Protein AF-A0A1G8WNJ2-F1 (afdb_monomer)

pLDDT: mean 89.33, std 11.82, range [39.16, 97.75]

Sequence (91 aa):
MSPLAEAFEVVDRHAEINHRYRKLIHDSREMLAATDVRLTQARGMGKKLMVLVRAAGPDFRERLSPEQLRLLDAGLRQADDLVYGDSTGQD

Radius of gyration: 13.08 Å; Cα contacts (8 Å, |Δi|>4): 86; chains: 1; bounding box: 41×30×33 Å

Structure (mmCIF, N/CA/C/O backbone):
data_AF-A0A1G8WNJ2-F1
#
_entry.id   AF-A0A1G8WNJ2-F1
#
loop_
_atom_site.group_PDB
_atom_site.id
_atom_site.type_symbol
_atom_site.label_atom_id
_atom_site.label_alt_id
_atom_site.label_comp_id
_atom_site.label_asym_id
_atom_site.label_entity_id
_atom_site.label_seq_id
_atom_site.pdbx_PDB_ins_code
_atom_site.Cartn_x
_atom_site.Cartn_y
_atom_site.Cartn_z
_atom_site.occupancy
_atom_site.B_iso_or_equiv
_atom_site.auth_seq_id
_atom_site.auth_comp_id
_atom_site.auth_asym_id
_atom_site.auth_atom_id
_atom_site.pdbx_PDB_model_num
ATOM 1 N N . MET A 1 1 ? -3.721 -5.801 -12.812 1.00 71.62 1 MET A N 1
ATOM 2 C CA . MET A 1 1 ? -3.091 -4.713 -12.030 1.00 71.62 1 MET A CA 1
ATOM 3 C C . MET A 1 1 ? -2.094 -5.344 -11.070 1.00 71.62 1 MET A C 1
ATOM 5 O O . MET A 1 1 ? -2.227 -6.531 -10.805 1.00 71.62 1 MET A O 1
ATOM 9 N N . SER A 1 2 ? -1.072 -4.622 -10.607 1.00 88.00 2 SER A N 1
ATOM 10 C CA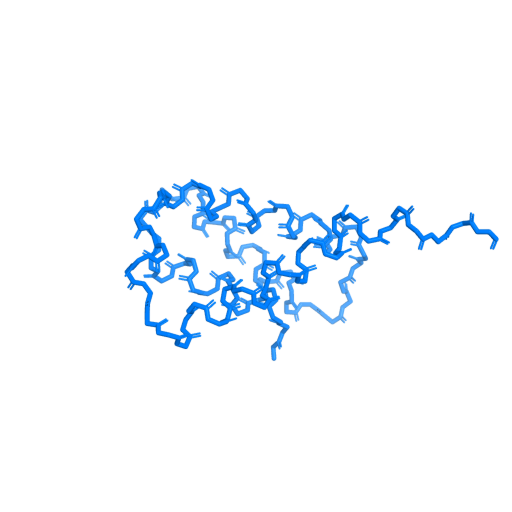 . SER A 1 2 ? -0.169 -5.163 -9.581 1.00 88.00 2 SER A CA 1
ATOM 11 C C . SER A 1 2 ? -0.834 -5.123 -8.194 1.00 88.00 2 SER A C 1
ATOM 13 O O . SER A 1 2 ? -1.616 -4.200 -7.949 1.00 88.00 2 SER A O 1
ATOM 15 N N . PRO A 1 3 ? -0.502 -6.047 -7.270 1.00 92.56 3 PRO A N 1
ATOM 16 C CA . PRO A 1 3 ? -1.014 -6.011 -5.894 1.00 92.56 3 PRO A CA 1
ATOM 17 C C . PRO A 1 3 ? -0.788 -4.662 -5.196 1.00 92.56 3 PRO A C 1
ATOM 19 O O . PRO A 1 3 ? -1.652 -4.163 -4.479 1.00 92.56 3 PRO A O 1
ATOM 22 N N . LEU A 1 4 ? 0.355 -4.020 -5.456 1.00 92.38 4 LEU A N 1
ATOM 23 C CA . LEU A 1 4 ? 0.668 -2.694 -4.933 1.00 92.38 4 LEU A CA 1
ATOM 24 C C . LEU A 1 4 ? -0.324 -1.627 -5.424 1.00 92.38 4 LEU A C 1
ATOM 26 O O . LEU A 1 4 ? -0.754 -0.790 -4.632 1.00 92.38 4 LEU A O 1
ATOM 30 N N . ALA A 1 5 ? -0.711 -1.658 -6.705 1.00 93.44 5 ALA A N 1
ATOM 31 C CA . ALA A 1 5 ? -1.679 -0.715 -7.265 1.00 93.44 5 ALA A CA 1
ATOM 32 C C . ALA A 1 5 ? -3.072 -0.897 -6.642 1.00 93.44 5 ALA A C 1
ATOM 34 O O . ALA A 1 5 ? -3.715 0.090 -6.290 1.00 93.44 5 ALA A O 1
ATOM 35 N N . GLU A 1 6 ? -3.508 -2.142 -6.448 1.00 94.12 6 GLU A N 1
ATOM 36 C CA . GLU A 1 6 ? -4.803 -2.452 -5.829 1.00 94.12 6 GLU A CA 1
ATOM 37 C C . GLU A 1 6 ? -4.852 -2.006 -4.362 1.00 94.12 6 GLU A C 1
ATOM 39 O O . GLU A 1 6 ? -5.840 -1.416 -3.923 1.00 94.12 6 GLU A O 1
ATOM 44 N N . ALA A 1 7 ? -3.760 -2.173 -3.614 1.00 95.44 7 ALA A N 1
ATOM 45 C CA . ALA A 1 7 ? -3.677 -1.677 -2.243 1.00 95.44 7 ALA A CA 1
ATOM 46 C C . ALA A 1 7 ? -3.763 -0.143 -2.157 1.00 95.44 7 ALA A C 1
ATOM 48 O O . ALA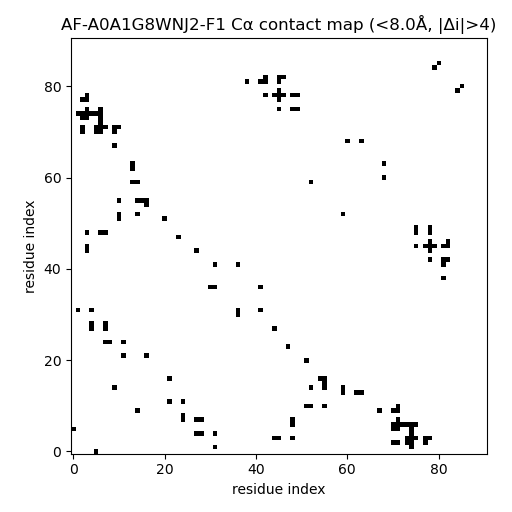 A 1 7 ? -4.422 0.381 -1.256 1.00 95.44 7 ALA A O 1
ATOM 49 N N . PHE A 1 8 ? -3.173 0.594 -3.106 1.00 95.56 8 PHE A N 1
ATOM 50 C CA . PHE A 1 8 ? -3.358 2.047 -3.188 1.00 95.56 8 PHE A CA 1
ATOM 51 C C . PHE A 1 8 ? -4.829 2.433 -3.396 1.00 95.56 8 PHE A C 1
ATOM 53 O O . PHE A 1 8 ? -5.282 3.410 -2.804 1.00 95.56 8 PHE A O 1
ATOM 60 N N . GLU A 1 9 ? -5.591 1.670 -4.182 1.00 94.25 9 GLU A N 1
ATOM 61 C CA . GLU A 1 9 ? -7.026 1.921 -4.359 1.00 94.25 9 GLU A CA 1
ATOM 62 C C . GLU A 1 9 ? -7.848 1.649 -3.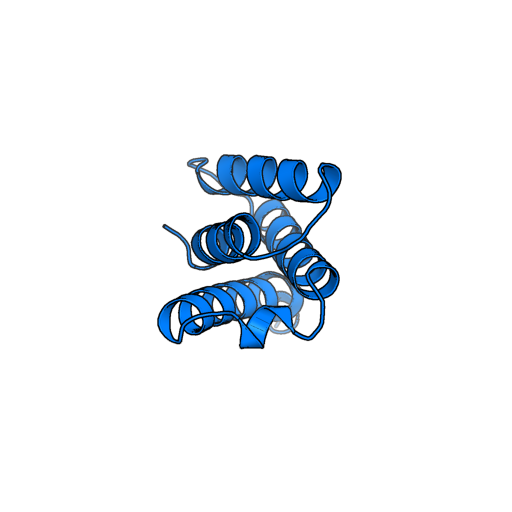101 1.00 94.25 9 GLU A C 1
ATOM 64 O O . GLU A 1 9 ? -8.808 2.375 -2.832 1.00 94.25 9 GLU A O 1
ATOM 69 N N . VAL A 1 10 ? -7.492 0.614 -2.334 1.00 95.44 10 VAL A N 1
ATOM 70 C CA . VAL A 1 10 ? -8.135 0.331 -1.043 1.00 95.44 10 VAL A CA 1
ATOM 71 C C . VAL A 1 10 ? -7.889 1.488 -0.077 1.00 95.44 10 VAL A C 1
ATOM 73 O O . VAL A 1 10 ? -8.823 1.978 0.555 1.00 95.44 10 VAL A O 1
ATOM 76 N N . VAL A 1 11 ? -6.651 1.979 0.002 1.00 93.94 11 VAL A N 1
ATOM 77 C CA . VAL A 1 11 ? -6.317 3.129 0.849 1.00 93.94 11 VAL A CA 1
ATOM 78 C C . VAL A 1 11 ? -7.054 4.390 0.393 1.00 93.94 11 VAL A C 1
ATOM 80 O O . VAL A 1 11 ? -7.651 5.059 1.227 1.00 93.94 11 VAL A O 1
ATOM 83 N N . ASP A 1 12 ? -7.075 4.706 -0.901 1.00 94.06 12 ASP A N 1
ATOM 84 C CA . ASP A 1 12 ? -7.732 5.920 -1.414 1.00 94.06 12 ASP A CA 1
ATOM 85 C C . ASP A 1 12 ? -9.228 5.970 -1.084 1.00 94.06 12 ASP A C 1
ATOM 87 O O . ASP A 1 12 ? -9.760 7.007 -0.687 1.00 94.06 12 ASP A O 1
ATOM 91 N N . ARG A 1 13 ? -9.906 4.824 -1.223 1.00 91.50 13 ARG A N 1
ATOM 92 C CA . ARG A 1 13 ? -11.354 4.720 -1.020 1.00 91.50 13 ARG A CA 1
ATOM 93 C C . ARG A 1 13 ? -11.769 4.706 0.444 1.00 91.50 13 ARG A C 1
ATOM 95 O O . ARG A 1 13 ? -12.857 5.182 0.756 1.00 91.50 13 ARG A O 1
ATOM 102 N N . HIS A 1 14 ? -10.946 4.135 1.320 1.00 90.25 14 HIS A N 1
ATOM 103 C CA . HIS A 1 14 ? -11.371 3.802 2.682 1.00 90.25 14 HIS A CA 1
ATOM 104 C C . HIS A 1 14 ? -10.611 4.556 3.774 1.00 90.25 14 HIS A C 1
ATOM 106 O O . HIS A 1 14 ? -11.080 4.607 4.910 1.00 90.25 14 HIS A O 1
ATOM 112 N N . ALA A 1 15 ? -9.450 5.140 3.470 1.00 86.62 15 ALA A N 1
ATOM 113 C CA . ALA A 1 15 ? -8.692 5.894 4.454 1.00 86.62 15 ALA A CA 1
ATOM 114 C C . ALA A 1 15 ? -9.210 7.335 4.559 1.00 86.62 15 ALA A C 1
ATOM 116 O O . ALA A 1 15 ? -9.365 8.053 3.568 1.00 86.62 15 ALA A O 1
ATOM 117 N N . GLU A 1 16 ? -9.406 7.802 5.788 1.00 85.81 16 GLU A N 1
ATOM 118 C CA . GLU A 1 16 ? -9.708 9.205 6.072 1.00 85.81 16 GLU A CA 1
ATOM 119 C C . GLU A 1 16 ? -8.407 10.010 6.118 1.00 85.81 16 GLU A C 1
ATOM 121 O O . GLU A 1 16 ? -7.859 10.319 7.173 1.00 85.81 16 GLU A O 1
ATOM 126 N N . ILE A 1 17 ? -7.870 10.309 4.936 1.00 85.38 17 ILE A N 1
ATOM 127 C CA . ILE A 1 17 ? -6.573 10.971 4.764 1.00 85.38 17 ILE A CA 1
ATOM 128 C C . ILE A 1 17 ? -6.710 12.361 4.140 1.00 85.38 17 ILE A C 1
ATOM 130 O O . ILE A 1 17 ? -7.610 12.645 3.348 1.00 85.38 17 ILE A O 1
ATOM 134 N N . ASN A 1 18 ? -5.775 13.246 4.489 1.00 86.06 18 ASN A N 1
ATOM 135 C CA . ASN A 1 18 ? -5.747 14.611 3.974 1.00 86.06 18 ASN A CA 1
ATOM 136 C C . ASN A 1 18 ? -5.405 14.676 2.469 1.00 86.06 18 ASN A C 1
ATOM 138 O O . ASN A 1 18 ? -4.908 13.725 1.858 1.00 86.06 18 ASN A O 1
ATOM 142 N N . HIS A 1 19 ? -5.624 15.852 1.875 1.00 86.44 19 HIS A N 1
ATOM 143 C CA . HIS A 1 19 ? -5.411 16.094 0.445 1.00 86.44 19 HIS A CA 1
ATOM 144 C C . HIS A 1 19 ? -3.983 15.772 -0.037 1.00 86.44 19 HIS A C 1
ATOM 146 O O . HIS A 1 19 ? -3.805 15.268 -1.146 1.00 86.44 19 HIS A O 1
ATOM 152 N N . ARG A 1 20 ? -2.960 15.997 0.802 1.00 89.25 20 ARG A N 1
ATOM 153 C CA . ARG A 1 20 ? -1.561 15.689 0.463 1.00 89.25 20 ARG A CA 1
ATOM 154 C C . ARG A 1 20 ? -1.362 14.191 0.226 1.00 89.25 20 ARG A C 1
ATOM 156 O O . ARG A 1 20 ? -0.662 13.816 -0.712 1.00 89.25 20 ARG A O 1
ATOM 163 N N . TYR A 1 21 ? -1.968 13.345 1.053 1.00 89.94 21 TYR A N 1
ATOM 164 C CA . TYR A 1 21 ? -1.869 11.896 0.895 1.00 89.94 21 TYR A CA 1
ATOM 165 C C . TYR A 1 21 ? -2.669 11.380 -0.301 1.00 89.94 21 TYR A C 1
ATOM 167 O O . TYR A 1 21 ? -2.161 10.525 -1.020 1.00 89.94 21 TYR A O 1
ATOM 175 N N . ARG A 1 22 ? -3.845 11.954 -0.590 1.00 90.75 22 ARG A N 1
ATOM 176 C CA . ARG A 1 22 ? -4.608 11.616 -1.808 1.00 90.75 22 ARG A CA 1
ATOM 177 C C . ARG A 1 22 ? -3.817 11.890 -3.085 1.00 90.75 22 ARG A C 1
ATOM 179 O O . ARG A 1 22 ? -3.753 11.034 -3.961 1.00 90.75 22 ARG A O 1
ATOM 186 N N . LYS A 1 23 ? -3.141 13.042 -3.166 1.00 91.88 23 LYS A N 1
ATOM 187 C CA . LYS A 1 23 ? -2.258 13.352 -4.302 1.00 91.88 23 LYS A CA 1
ATOM 188 C C . LYS A 1 23 ? -1.142 12.314 -4.450 1.00 91.88 23 LYS A C 1
ATOM 190 O O . LYS A 1 23 ? -0.892 11.819 -5.539 1.00 91.88 23 LYS A O 1
ATOM 195 N N . LEU A 1 24 ? -0.515 11.931 -3.339 1.00 92.06 24 LEU A N 1
ATOM 196 C CA . LEU A 1 24 ? 0.539 10.919 -3.340 1.00 92.06 24 LEU A CA 1
ATOM 197 C C . LEU A 1 24 ? 0.034 9.547 -3.822 1.00 92.06 24 LEU A C 1
ATOM 199 O O . LEU A 1 24 ? 0.781 8.848 -4.510 1.00 92.06 24 LEU A O 1
ATOM 203 N N . ILE A 1 25 ? -1.206 9.167 -3.496 1.00 92.69 25 ILE A N 1
ATOM 204 C CA . ILE A 1 25 ? -1.829 7.946 -4.022 1.00 92.69 25 ILE A CA 1
ATOM 205 C C . ILE A 1 25 ? -2.020 8.046 -5.534 1.00 92.69 25 ILE A C 1
ATOM 207 O O . ILE A 1 25 ? -1.599 7.140 -6.251 1.00 92.69 25 ILE A O 1
ATOM 211 N N . HIS A 1 26 ? -2.594 9.151 -6.012 1.00 92.69 26 HIS A N 1
ATOM 212 C CA . HIS A 1 26 ? -2.796 9.393 -7.439 1.00 92.69 26 HIS A CA 1
ATOM 213 C C . HIS A 1 26 ? -1.481 9.281 -8.224 1.00 92.69 26 HIS A C 1
ATOM 215 O O . HIS A 1 26 ? -1.365 8.430 -9.104 1.00 92.69 26 HIS A O 1
ATOM 221 N N . ASP A 1 27 ? -0.456 10.035 -7.816 1.00 92.56 27 ASP A N 1
ATOM 222 C CA . ASP A 1 27 ? 0.862 10.038 -8.462 1.00 92.56 27 ASP A CA 1
ATOM 223 C C . ASP A 1 27 ? 1.497 8.631 -8.480 1.00 92.56 27 ASP A C 1
ATOM 225 O O . ASP A 1 27 ? 2.200 8.252 -9.418 1.00 92.56 27 ASP A O 1
ATOM 229 N N . SER A 1 28 ? 1.267 7.832 -7.431 1.00 92.06 28 SER A N 1
ATOM 230 C CA . SER A 1 28 ? 1.803 6.465 -7.340 1.00 92.06 28 SER A CA 1
ATOM 231 C C . SER A 1 28 ? 1.054 5.492 -8.254 1.00 92.06 28 SER A C 1
ATOM 233 O O . SER A 1 28 ? 1.677 4.614 -8.846 1.00 92.06 28 SER A O 1
ATOM 235 N N . ARG A 1 29 ? -0.264 5.656 -8.418 1.00 91.50 29 ARG A N 1
ATOM 236 C CA . ARG A 1 29 ? -1.071 4.845 -9.343 1.00 91.50 29 ARG A CA 1
ATOM 237 C C . ARG A 1 29 ? -0.727 5.141 -10.799 1.00 91.50 29 ARG A C 1
ATOM 239 O O . ARG A 1 29 ? -0.558 4.200 -11.567 1.00 91.50 29 ARG A O 1
ATOM 246 N N . GLU A 1 30 ? -0.556 6.412 -11.161 1.00 91.12 30 GLU A N 1
ATOM 247 C CA . GLU A 1 30 ? -0.107 6.794 -12.507 1.00 91.12 30 GLU A CA 1
ATOM 248 C C . GLU A 1 30 ? 1.271 6.210 -12.825 1.00 91.12 30 GLU A C 1
ATOM 250 O O . GLU A 1 30 ? 1.483 5.653 -13.900 1.00 91.12 30 GLU A O 1
ATOM 255 N N . MET A 1 31 ? 2.195 6.257 -11.862 1.00 90.69 31 MET A N 1
ATOM 256 C CA . MET A 1 31 ? 3.521 5.668 -12.029 1.00 90.69 31 MET A CA 1
ATOM 257 C C . MET A 1 31 ? 3.470 4.142 -12.176 1.00 90.69 31 MET A C 1
ATOM 259 O O . MET A 1 31 ? 4.204 3.603 -12.993 1.00 90.69 31 MET A O 1
ATOM 263 N N . LEU A 1 32 ? 2.603 3.440 -11.436 1.00 88.19 32 LEU A N 1
ATOM 264 C CA . LEU A 1 32 ? 2.421 1.985 -11.572 1.00 88.19 32 LEU A CA 1
ATOM 265 C C . LEU A 1 32 ? 1.748 1.565 -12.880 1.00 88.19 32 LEU A C 1
ATOM 267 O O . LEU A 1 32 ? 1.897 0.415 -13.287 1.00 88.19 32 LEU A O 1
ATOM 271 N N . ALA A 1 33 ? 1.001 2.467 -13.515 1.00 87.88 33 ALA A N 1
ATOM 272 C CA . ALA A 1 33 ? 0.391 2.233 -14.818 1.00 87.88 33 ALA A CA 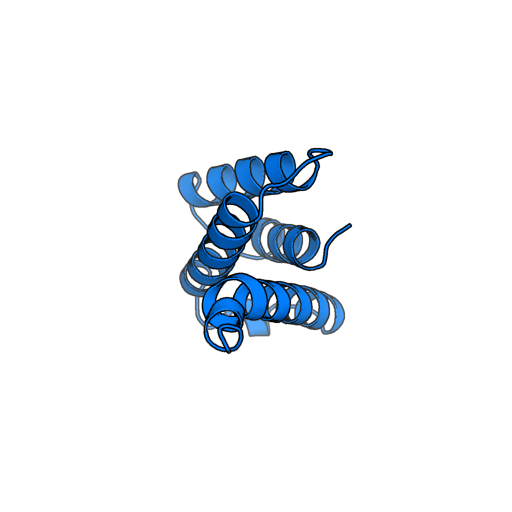1
ATOM 273 C C . ALA A 1 33 ? 1.377 2.431 -15.985 1.00 87.88 33 ALA A C 1
ATOM 275 O O . ALA A 1 33 ? 1.055 2.071 -17.117 1.00 87.88 33 ALA A O 1
ATOM 276 N N . ALA A 1 34 ? 2.563 2.994 -15.732 1.00 87.44 34 ALA A N 1
ATOM 277 C CA . ALA A 1 34 ? 3.591 3.161 -16.750 1.00 87.44 34 ALA A CA 1
ATOM 278 C C . ALA A 1 34 ? 4.179 1.807 -17.186 1.00 87.44 34 ALA A C 1
ATOM 280 O O . ALA A 1 34 ? 4.365 0.905 -16.371 1.00 87.44 34 ALA A O 1
ATOM 281 N N . THR A 1 35 ? 4.520 1.689 -18.472 1.00 77.56 35 THR A N 1
ATOM 282 C CA .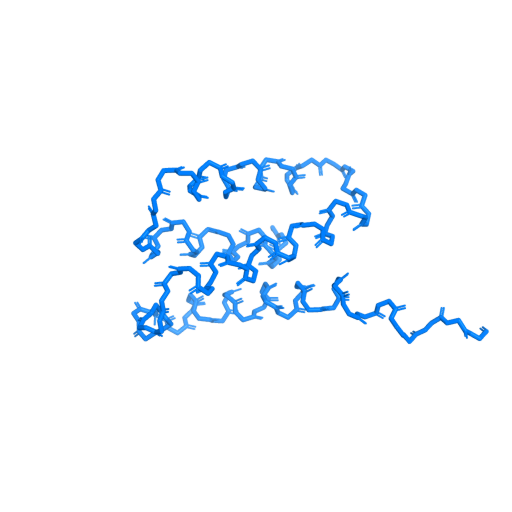 THR A 1 35 ? 5.043 0.453 -19.082 1.00 77.56 35 THR A CA 1
ATOM 283 C C . THR A 1 35 ? 6.356 -0.022 -18.452 1.00 77.56 35 THR A C 1
ATOM 285 O O . THR A 1 35 ? 6.563 -1.223 -18.316 1.00 77.56 35 THR A O 1
ATOM 288 N N . ASP A 1 36 ? 7.211 0.910 -18.019 1.00 84.50 36 ASP A N 1
ATOM 289 C CA . ASP A 1 36 ? 8.529 0.620 -17.450 1.00 84.50 36 ASP A CA 1
ATOM 290 C C . ASP A 1 36 ? 8.698 1.285 -16.081 1.00 84.50 36 ASP A C 1
ATOM 292 O O . ASP A 1 36 ? 9.150 2.428 -15.954 1.00 84.50 36 ASP A O 1
ATOM 296 N N . VAL A 1 37 ? 8.352 0.549 -15.027 1.00 86.50 37 VAL A N 1
ATOM 297 C CA . VAL A 1 37 ? 8.599 0.968 -13.645 1.00 86.50 37 VAL A CA 1
ATOM 298 C C . VAL A 1 37 ? 9.965 0.457 -13.203 1.00 86.50 37 VAL A C 1
ATOM 300 O O . VAL A 1 37 ? 10.174 -0.746 -13.051 1.00 86.50 37 VAL A O 1
ATOM 303 N N . ARG A 1 38 ? 10.909 1.367 -12.933 1.00 91.12 38 ARG A N 1
ATOM 304 C CA . ARG A 1 38 ? 12.222 0.985 -12.389 1.00 91.12 38 ARG A CA 1
ATOM 305 C C . ARG A 1 38 ? 12.078 0.439 -10.967 1.00 91.12 38 ARG A C 1
ATOM 307 O O . ARG A 1 38 ? 11.283 0.958 -10.182 1.00 91.12 38 ARG A O 1
ATOM 314 N N . LEU A 1 39 ? 12.936 -0.506 -10.573 1.00 88.81 39 LEU A N 1
ATOM 315 C CA . LEU A 1 39 ? 12.931 -1.090 -9.222 1.00 88.81 39 LEU A CA 1
ATOM 316 C C . LEU A 1 39 ? 12.995 -0.027 -8.108 1.00 88.81 39 LEU A C 1
ATOM 318 O O . LEU A 1 39 ? 12.237 -0.088 -7.144 1.00 88.81 39 LEU A O 1
ATOM 322 N N . THR A 1 40 ? 13.828 1.009 -8.257 1.00 91.19 40 THR A N 1
ATOM 323 C CA . THR A 1 40 ? 13.913 2.113 -7.281 1.00 91.19 40 THR A CA 1
ATOM 324 C C . THR A 1 40 ? 12.593 2.877 -7.138 1.00 91.19 40 THR A C 1
ATOM 326 O O . THR A 1 40 ? 12.231 3.283 -6.032 1.00 91.19 40 THR A O 1
ATOM 329 N N . GLN A 1 41 ? 11.850 3.057 -8.235 1.00 92.31 41 GLN A N 1
ATOM 330 C CA . GLN A 1 41 ? 10.527 3.686 -8.213 1.00 92.31 41 GLN A CA 1
ATOM 331 C C . GLN A 1 41 ? 9.514 2.767 -7.528 1.00 92.31 41 GLN A C 1
ATOM 333 O O . GLN A 1 41 ? 8.805 3.220 -6.630 1.00 92.31 41 GLN A O 1
ATOM 338 N N . ALA A 1 42 ? 9.506 1.475 -7.874 1.00 91.88 42 ALA A N 1
ATOM 339 C CA . ALA A 1 42 ? 8.670 0.464 -7.226 1.00 91.88 42 ALA A CA 1
ATOM 340 C C . ALA A 1 42 ? 8.899 0.422 -5.707 1.00 91.88 42 ALA A C 1
ATOM 342 O O . ALA A 1 42 ? 7.948 0.505 -4.931 1.00 91.88 42 ALA A O 1
ATOM 343 N N . ARG A 1 43 ? 10.162 0.431 -5.268 1.00 94.25 43 ARG A N 1
ATOM 344 C CA . ARG A 1 43 ? 10.543 0.510 -3.851 1.00 94.25 43 ARG A CA 1
ATOM 345 C C . ARG A 1 43 ? 10.065 1.800 -3.187 1.00 94.25 43 ARG A C 1
ATOM 347 O O . ARG A 1 43 ? 9.570 1.774 -2.061 1.00 94.25 43 ARG A O 1
ATOM 354 N N . GLY A 1 44 ? 10.179 2.933 -3.881 1.00 95.19 44 GLY A N 1
ATOM 355 C CA . GLY A 1 44 ? 9.622 4.206 -3.422 1.00 95.19 44 GLY A CA 1
ATOM 356 C C . GLY A 1 44 ? 8.107 4.141 -3.209 1.00 95.19 44 GLY A C 1
ATOM 357 O O . GLY A 1 44 ? 7.603 4.678 -2.224 1.00 95.19 44 GLY A O 1
ATOM 358 N N . MET A 1 45 ? 7.386 3.446 -4.089 1.00 95.19 45 MET A N 1
ATOM 359 C CA . MET A 1 45 ? 5.939 3.241 -3.980 1.00 95.19 45 MET A CA 1
ATOM 360 C C . MET A 1 45 ? 5.570 2.267 -2.858 1.00 95.19 45 MET A C 1
ATOM 362 O O . MET A 1 45 ? 4.641 2.554 -2.108 1.00 95.19 45 MET A O 1
ATOM 366 N N . GLY A 1 46 ? 6.349 1.202 -2.651 1.00 95.88 46 GLY A N 1
ATOM 367 C CA . GLY A 1 46 ? 6.202 0.318 -1.492 1.00 95.88 46 GLY A CA 1
ATOM 368 C C . GLY A 1 46 ? 6.271 1.091 -0.170 1.00 95.88 46 GLY A C 1
ATOM 369 O O . GLY A 1 46 ? 5.338 1.048 0.630 1.00 95.88 46 GLY A O 1
ATOM 370 N N . LYS A 1 47 ? 7.308 1.921 0.015 1.00 96.25 47 LYS A N 1
ATOM 371 C CA . LYS A 1 47 ? 7.437 2.783 1.210 1.00 96.25 47 LYS A CA 1
ATOM 372 C C . LYS A 1 47 ? 6.249 3.729 1.382 1.00 96.25 47 LYS A C 1
ATOM 374 O O . LY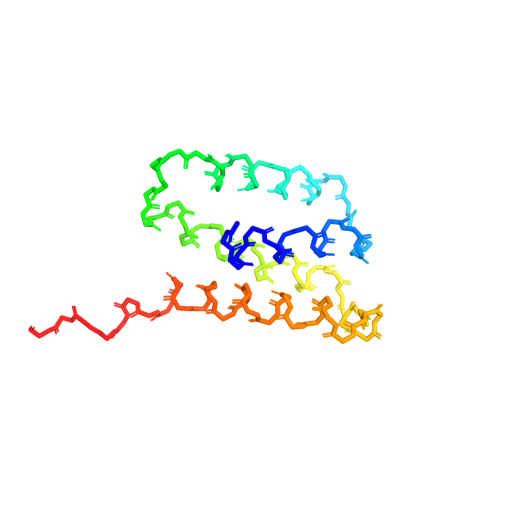S A 1 47 ? 5.765 3.920 2.497 1.00 96.25 47 LYS A O 1
ATOM 379 N N . LYS A 1 48 ? 5.782 4.336 0.286 1.00 96.50 48 LYS A N 1
ATOM 380 C CA . LYS A 1 48 ? 4.617 5.230 0.296 1.00 96.50 48 LYS A CA 1
ATOM 381 C C . LYS A 1 48 ? 3.359 4.505 0.774 1.00 96.50 48 LYS A C 1
ATOM 383 O O . LYS A 1 48 ? 2.669 5.052 1.629 1.00 96.50 48 LYS A O 1
ATOM 388 N N . LEU A 1 49 ? 3.093 3.289 0.289 1.00 97.00 49 LEU A N 1
ATOM 389 C CA . LEU A 1 49 ? 1.951 2.489 0.740 1.00 97.00 49 LEU A CA 1
ATOM 390 C C . LEU A 1 49 ? 2.003 2.254 2.257 1.00 97.00 49 LEU A C 1
ATOM 392 O O . LEU A 1 49 ? 1.028 2.531 2.951 1.00 97.00 49 LEU A O 1
ATOM 396 N N . MET A 1 50 ? 3.155 1.832 2.786 1.00 95.38 50 MET A N 1
ATOM 397 C CA . MET A 1 50 ? 3.329 1.590 4.226 1.00 95.38 50 MET A CA 1
ATOM 398 C C . MET A 1 50 ? 3.056 2.850 5.067 1.00 95.38 50 MET A C 1
ATOM 400 O O . MET A 1 50 ? 2.385 2.786 6.099 1.00 95.38 50 MET A O 1
ATOM 404 N N . VAL A 1 51 ? 3.539 4.015 4.615 1.00 94.88 51 VAL A N 1
ATOM 405 C CA . VAL A 1 51 ? 3.288 5.306 5.280 1.00 94.88 51 VAL A CA 1
ATOM 406 C C . VAL A 1 51 ? 1.805 5.659 5.265 1.00 94.88 51 VAL A C 1
ATOM 408 O O . VAL A 1 51 ? 1.282 6.106 6.282 1.00 94.88 51 VAL A O 1
ATOM 411 N N . LEU A 1 52 ? 1.122 5.458 4.139 1.00 95.00 52 LEU A N 1
ATOM 412 C CA . LEU A 1 52 ? -0.298 5.773 4.024 1.00 95.00 52 LEU A CA 1
ATOM 413 C C . LEU A 1 52 ? -1.163 4.882 4.911 1.00 95.00 52 LEU A C 1
ATOM 415 O O . LEU A 1 52 ? -2.053 5.395 5.577 1.00 95.00 52 LEU A O 1
ATOM 419 N N . VAL A 1 53 ? -0.881 3.578 4.967 1.00 94.88 53 VAL A N 1
ATOM 420 C CA . VAL A 1 53 ? -1.600 2.652 5.856 1.00 94.88 53 VAL A CA 1
ATOM 421 C C . VAL A 1 53 ? -1.415 3.061 7.313 1.00 94.88 53 VAL A C 1
ATOM 423 O O . VAL A 1 53 ? -2.380 3.092 8.070 1.00 94.88 53 VAL A O 1
ATOM 426 N N . ARG A 1 54 ? -0.202 3.470 7.703 1.00 92.44 54 ARG A N 1
ATOM 4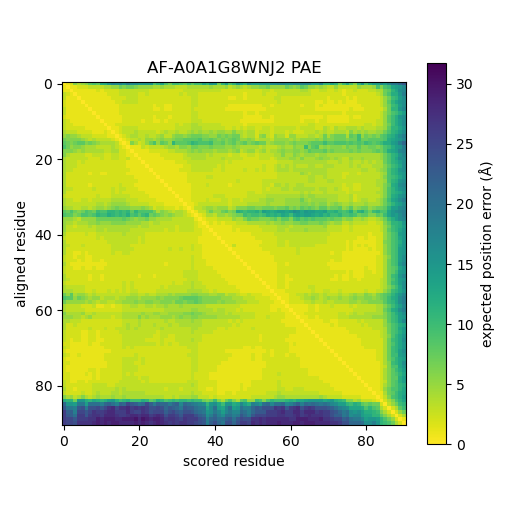27 C CA . ARG A 1 54 ? 0.046 4.018 9.042 1.00 92.44 54 ARG A CA 1
ATOM 428 C C . ARG A 1 54 ? -0.707 5.331 9.282 1.00 92.44 54 ARG A C 1
ATOM 430 O O . ARG A 1 54 ? -1.207 5.550 10.380 1.00 92.44 54 ARG A O 1
ATOM 437 N N . ALA A 1 55 ? -0.776 6.204 8.280 1.00 92.25 55 ALA A N 1
ATOM 438 C CA . ALA A 1 55 ? -1.487 7.478 8.365 1.00 92.25 55 ALA A CA 1
ATOM 439 C C . ALA A 1 55 ? -3.016 7.317 8.387 1.00 92.25 55 ALA A C 1
ATOM 441 O O . ALA A 1 55 ? -3.697 8.191 8.914 1.00 92.25 55 ALA A O 1
ATOM 442 N N . ALA A 1 56 ? -3.545 6.217 7.845 1.00 91.38 56 ALA A N 1
ATOM 443 C CA . ALA A 1 56 ? -4.969 5.892 7.854 1.00 91.38 56 ALA A CA 1
ATOM 444 C C . ALA A 1 56 ? -5.506 5.538 9.255 1.00 91.38 56 ALA A C 1
ATOM 446 O O . ALA A 1 56 ? -6.720 5.539 9.457 1.00 91.38 56 ALA A O 1
ATOM 447 N N . GLY A 1 57 ? -4.614 5.275 10.216 1.00 90.12 57 GLY A N 1
ATOM 448 C CA . GLY A 1 57 ? -4.954 4.992 11.609 1.00 90.12 57 GLY A CA 1
ATOM 449 C C . GLY A 1 57 ? -5.175 3.503 11.911 1.00 90.12 57 GLY A C 1
ATOM 450 O O . GLY A 1 57 ? -5.275 2.686 10.994 1.00 90.12 57 GLY A O 1
ATOM 451 N N . PRO A 1 58 ? -5.224 3.130 13.203 1.00 85.50 58 PRO A N 1
ATOM 452 C CA . PRO A 1 58 ? -5.331 1.735 13.639 1.00 85.50 58 PRO A CA 1
ATOM 453 C C . PRO A 1 58 ? -6.661 1.081 13.233 1.00 85.50 58 PRO A C 1
ATOM 455 O O . PRO A 1 58 ? -6.657 -0.058 12.770 1.00 85.50 58 PRO A O 1
ATOM 458 N N . ASP A 1 59 ? -7.768 1.824 13.283 1.00 89.38 59 ASP A N 1
ATOM 459 C CA . ASP A 1 59 ? -9.113 1.323 12.954 1.00 89.38 59 ASP A CA 1
ATOM 460 C C . ASP A 1 59 ? -9.339 1.184 11.437 1.00 89.38 59 ASP A C 1
ATOM 462 O O . ASP A 1 59 ? -10.383 0.725 10.974 1.00 89.38 59 ASP A O 1
ATOM 466 N N . PHE A 1 60 ? -8.377 1.604 10.605 1.00 93.44 60 PHE A N 1
ATOM 467 C CA . PHE A 1 60 ? -8.500 1.529 9.149 1.00 93.44 60 PHE A CA 1
ATOM 468 C C . PHE A 1 60 ? -8.763 0.102 8.670 1.00 93.44 60 PHE A C 1
ATOM 470 O O . PHE A 1 60 ? -9.686 -0.119 7.891 1.00 93.44 60 PHE A O 1
ATOM 477 N N . ARG A 1 61 ? -7.982 -0.866 9.163 1.00 93.44 61 ARG A N 1
ATOM 478 C CA . ARG A 1 61 ? -8.080 -2.270 8.734 1.00 93.44 61 ARG A CA 1
ATOM 479 C C . ARG A 1 61 ? -9.387 -2.920 9.178 1.00 93.44 61 ARG A C 1
ATOM 481 O O . ARG A 1 61 ? -9.907 -3.763 8.458 1.00 93.44 61 ARG A O 1
ATOM 488 N N . GLU A 1 62 ? -9.929 -2.507 10.319 1.00 92.31 62 GLU A N 1
ATOM 489 C CA . GLU A 1 62 ? -11.175 -3.045 10.881 1.00 92.31 62 GLU A CA 1
ATOM 490 C C . GLU A 1 62 ? -12.409 -2.653 10.061 1.00 92.31 62 GLU A C 1
ATOM 492 O O . GLU A 1 62 ? -13.419 -3.352 10.067 1.00 92.31 62 GLU A O 1
ATOM 497 N N . ARG A 1 63 ? -12.317 -1.550 9.311 1.00 92.00 63 ARG A N 1
ATOM 498 C CA . ARG A 1 63 ? -13.387 -1.056 8.435 1.00 92.00 63 ARG A CA 1
ATOM 499 C C . ARG A 1 63 ? -13.377 -1.686 7.043 1.00 92.00 63 ARG A C 1
ATOM 501 O O . ARG A 1 63 ? -14.270 -1.403 6.245 1.00 92.00 63 ARG A O 1
ATOM 508 N N . LEU A 1 64 ? -12.372 -2.503 6.728 1.00 94.81 64 LEU A N 1
ATOM 509 C CA . LEU A 1 64 ? -12.259 -3.160 5.432 1.00 94.81 64 LEU A CA 1
ATOM 510 C C . LEU A 1 64 ? -13.071 -4.452 5.409 1.00 94.81 64 LEU A C 1
ATOM 512 O O . LEU A 1 64 ? -13.039 -5.261 6.334 1.00 94.81 64 LEU A O 1
ATOM 516 N N . SER A 1 65 ? -13.755 -4.683 4.294 1.00 96.25 65 SER A N 1
ATOM 517 C CA . SER A 1 65 ? -14.297 -6.005 3.989 1.00 96.25 65 SER A CA 1
ATOM 518 C C . SER A 1 65 ? -13.168 -7.042 3.851 1.00 96.25 65 SER A C 1
ATOM 520 O O . SER A 1 65 ? -12.027 -6.678 3.545 1.00 96.25 65 SER A O 1
ATOM 522 N N . PRO A 1 66 ? -13.467 -8.348 3.991 1.00 96.94 66 PRO A N 1
ATOM 523 C CA . PRO A 1 66 ? -12.458 -9.401 3.867 1.00 96.94 66 PRO A CA 1
ATOM 524 C C . PRO A 1 66 ? -11.678 -9.357 2.548 1.00 96.94 66 PRO A C 1
ATOM 526 O O . PRO A 1 66 ? -10.487 -9.654 2.525 1.00 96.94 66 PRO A O 1
ATOM 529 N N . GLU A 1 67 ? -12.332 -8.963 1.456 1.00 96.12 67 GLU A N 1
ATOM 530 C CA . GLU A 1 67 ? -11.682 -8.848 0.152 1.00 96.12 67 GLU A CA 1
ATOM 531 C C . GLU A 1 67 ? -10.721 -7.656 0.090 1.00 96.12 67 GLU A C 1
ATOM 533 O O . GLU A 1 67 ? -9.570 -7.801 -0.308 1.00 96.12 67 GLU A O 1
ATOM 538 N N . GLN A 1 68 ? -11.146 -6.486 0.569 1.00 96.69 68 GLN A N 1
ATOM 539 C CA . GLN A 1 68 ? -10.284 -5.300 0.636 1.00 96.69 68 GLN A CA 1
ATOM 540 C C . GLN A 1 68 ? -9.072 -5.528 1.541 1.00 96.69 68 GLN A C 1
ATOM 542 O O . GLN A 1 68 ? -7.980 -5.053 1.235 1.00 96.69 68 GLN A O 1
ATOM 547 N N . LEU A 1 69 ? -9.251 -6.277 2.632 1.00 96.88 69 LEU A N 1
ATOM 548 C CA . LEU A 1 69 ? -8.160 -6.654 3.520 1.00 96.88 69 LEU A CA 1
ATOM 549 C C . LEU A 1 69 ? -7.135 -7.544 2.807 1.00 96.88 69 LEU A C 1
ATOM 551 O O . LEU A 1 69 ? -5.940 -7.285 2.906 1.00 96.88 69 LEU A O 1
ATOM 555 N N . ARG A 1 70 ? -7.587 -8.535 2.026 1.00 97.31 70 ARG A N 1
ATOM 556 C CA . ARG A 1 70 ? -6.694 -9.386 1.220 1.00 97.31 70 ARG A CA 1
ATOM 557 C C . ARG A 1 70 ? -5.909 -8.588 0.186 1.00 97.31 70 ARG A C 1
ATOM 559 O O . ARG A 1 70 ? -4.708 -8.804 0.053 1.00 97.31 70 ARG A O 1
ATOM 566 N N . LEU A 1 71 ? -6.564 -7.664 -0.519 1.00 97.19 71 LEU A N 1
ATOM 567 C CA . LEU A 1 71 ? -5.906 -6.789 -1.495 1.00 97.19 71 LEU A CA 1
ATOM 568 C C . LEU A 1 71 ? -4.856 -5.896 -0.824 1.00 97.19 71 LEU A C 1
ATOM 570 O O . LEU A 1 71 ? -3.728 -5.780 -1.306 1.00 97.19 71 LEU A O 1
ATOM 574 N N . LEU A 1 72 ? -5.204 -5.312 0.327 1.00 97.19 72 LEU A N 1
ATOM 575 C CA . LEU A 1 72 ? -4.277 -4.518 1.124 1.00 97.19 72 LEU A CA 1
ATOM 576 C C . LEU A 1 72 ? -3.068 -5.348 1.574 1.00 97.19 72 LEU A C 1
ATOM 578 O O . LEU A 1 72 ? -1.935 -4.890 1.446 1.00 97.19 72 LEU A O 1
ATOM 582 N N . ASP A 1 73 ? -3.295 -6.562 2.071 1.00 97.75 73 ASP A N 1
ATOM 583 C CA . ASP A 1 73 ? -2.237 -7.449 2.555 1.00 97.75 73 ASP A CA 1
ATOM 584 C C . ASP A 1 73 ? -1.321 -7.935 1.431 1.00 97.75 73 ASP A C 1
ATOM 586 O O . ASP A 1 73 ? -0.103 -7.966 1.605 1.00 97.75 73 ASP A O 1
ATOM 590 N N . ALA A 1 74 ? -1.871 -8.241 0.255 1.00 97.50 74 ALA A N 1
ATOM 591 C CA . ALA A 1 74 ? -1.082 -8.595 -0.919 1.00 97.50 74 ALA A CA 1
ATOM 592 C C . ALA A 1 74 ? -0.176 -7.434 -1.366 1.00 97.50 74 ALA A C 1
ATOM 594 O O . ALA A 1 74 ? 1.010 -7.639 -1.633 1.00 97.50 74 ALA A O 1
ATOM 595 N N . GLY A 1 75 ? -0.701 -6.204 -1.398 1.00 96.94 75 GLY A N 1
ATOM 596 C CA . GLY A 1 75 ? 0.097 -5.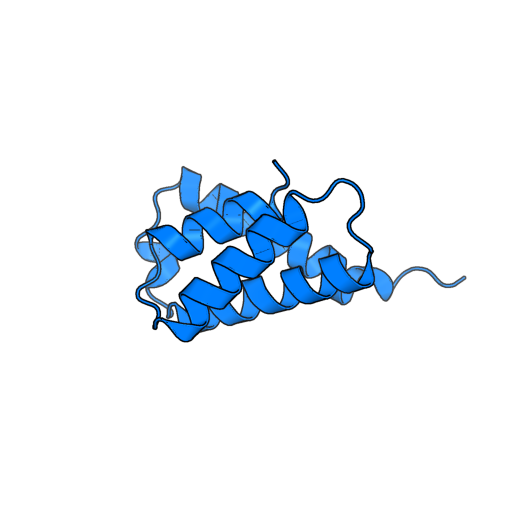024 -1.731 1.00 96.94 75 GLY A CA 1
ATOM 597 C C . GLY A 1 75 ? 1.123 -4.658 -0.658 1.00 96.94 75 GLY A C 1
ATOM 598 O O . GLY A 1 75 ? 2.235 -4.263 -1.002 1.00 96.94 75 GLY A O 1
ATOM 599 N N . LEU A 1 76 ? 0.801 -4.832 0.629 1.00 97.44 76 LEU A N 1
ATOM 600 C CA . LEU A 1 76 ? 1.754 -4.640 1.728 1.00 97.44 76 LEU A CA 1
ATOM 601 C C . LEU A 1 76 ? 2.877 -5.675 1.695 1.00 97.44 76 LEU A C 1
ATOM 603 O O . LEU A 1 76 ? 4.028 -5.308 1.901 1.00 97.44 76 LEU A O 1
ATOM 607 N N . ARG A 1 77 ? 2.571 -6.934 1.375 1.00 97.38 77 ARG A N 1
ATOM 608 C CA . ARG A 1 77 ? 3.589 -7.969 1.177 1.00 97.38 77 ARG A CA 1
ATOM 609 C C . ARG A 1 77 ? 4.507 -7.631 0.007 1.00 97.38 77 ARG A C 1
ATOM 611 O O . ARG A 1 77 ? 5.718 -7.650 0.167 1.00 97.38 77 ARG A O 1
ATOM 618 N N . GLN A 1 78 ? 3.944 -7.235 -1.135 1.00 95.75 78 GLN A N 1
ATOM 619 C CA . GLN A 1 78 ? 4.751 -6.784 -2.269 1.00 95.75 78 GLN A CA 1
ATOM 620 C C . GLN A 1 78 ? 5.607 -5.557 -1.906 1.00 95.75 78 GLN A C 1
ATOM 622 O O . GLN A 1 78 ? 6.753 -5.452 -2.337 1.00 95.75 78 GLN A O 1
ATOM 627 N N . ALA A 1 79 ? 5.067 -4.614 -1.128 1.00 96.19 79 ALA A N 1
ATOM 628 C CA . ALA A 1 79 ? 5.822 -3.467 -0.637 1.00 96.19 79 ALA A CA 1
ATOM 629 C C . ALA A 1 79 ? 6.986 -3.895 0.266 1.00 96.19 79 ALA A C 1
ATOM 631 O O . ALA A 1 79 ? 8.078 -3.350 0.122 1.00 96.19 79 ALA A O 1
ATOM 632 N N . ASP A 1 80 ? 6.765 -4.862 1.154 1.00 96.44 80 ASP A N 1
ATOM 633 C CA . ASP A 1 80 ? 7.785 -5.416 2.041 1.00 96.44 80 ASP A CA 1
ATOM 634 C C . ASP A 1 80 ? 8.915 -6.077 1.240 1.00 96.44 80 ASP A C 1
ATOM 636 O O . ASP A 1 80 ? 10.074 -5.682 1.376 1.00 96.44 80 ASP A O 1
ATOM 640 N N . ASP A 1 81 ? 8.569 -6.948 0.288 1.00 94.56 81 ASP A N 1
ATOM 641 C CA . ASP A 1 81 ? 9.524 -7.604 -0.613 1.00 94.56 81 ASP A CA 1
ATOM 642 C C . ASP A 1 81 ? 10.360 -6.572 -1.397 1.00 94.56 81 ASP A C 1
ATOM 644 O O . ASP A 1 81 ? 11.582 -6.674 -1.484 1.00 94.56 81 ASP A O 1
ATOM 648 N N . LEU A 1 82 ? 9.732 -5.513 -1.920 1.00 93.31 82 LEU A N 1
ATOM 649 C CA . LEU A 1 82 ? 10.429 -4.439 -2.642 1.00 93.31 82 LEU A CA 1
ATOM 650 C C . LEU A 1 82 ? 11.346 -3.600 -1.741 1.00 93.31 82 LEU A C 1
ATOM 652 O O . LEU A 1 82 ? 12.332 -3.026 -2.213 1.00 93.31 82 LEU A O 1
ATOM 656 N N . VAL A 1 83 ? 10.991 -3.432 -0.466 1.00 94.00 83 VAL A N 1
ATOM 657 C CA . VAL A 1 83 ? 11.713 -2.555 0.463 1.00 94.00 83 VAL A CA 1
ATOM 658 C C . VAL A 1 83 ? 12.831 -3.288 1.191 1.00 94.00 83 VAL A C 1
ATOM 660 O O . VAL A 1 83 ? 13.873 -2.662 1.419 1.00 94.00 83 VAL A O 1
ATOM 663 N N . TYR A 1 84 ? 12.641 -4.564 1.512 1.00 90.38 84 TYR A N 1
ATOM 664 C CA . TYR A 1 84 ? 13.523 -5.351 2.373 1.00 90.38 84 TYR A CA 1
ATOM 665 C C . TYR A 1 84 ? 14.060 -6.628 1.712 1.00 90.38 84 TYR A C 1
ATOM 667 O O . TYR A 1 84 ? 15.101 -7.121 2.139 1.00 90.38 84 TYR A O 1
ATOM 675 N N . GLY A 1 85 ? 13.433 -7.130 0.644 1.00 79.38 85 GLY A N 1
ATOM 676 C CA . GLY A 1 85 ? 13.855 -8.354 -0.054 1.00 79.38 85 GLY A CA 1
ATOM 677 C C . GLY A 1 85 ? 15.213 -8.263 -0.764 1.00 79.38 85 GLY A C 1
ATOM 678 O O . GLY A 1 85 ? 15.806 -9.285 -1.085 1.00 79.38 85 GLY A O 1
ATOM 679 N N . ASP A 1 86 ? 15.758 -7.056 -0.939 1.00 60.56 86 ASP A 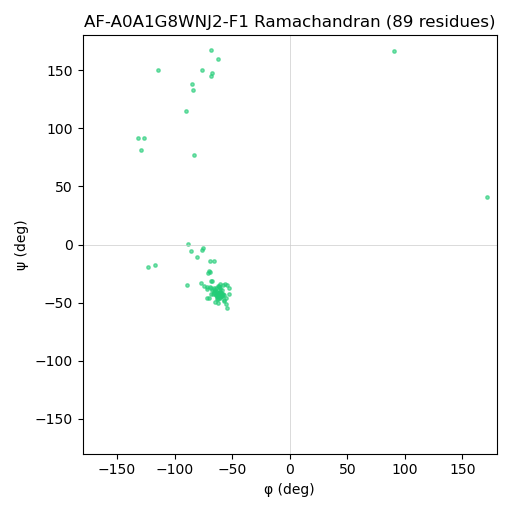N 1
ATOM 680 C CA . ASP A 1 86 ? 17.098 -6.805 -1.505 1.00 60.56 86 ASP A CA 1
ATOM 681 C C . ASP A 1 86 ? 18.250 -7.118 -0.517 1.00 60.56 86 ASP A C 1
ATOM 683 O O . ASP A 1 86 ? 19.421 -6.964 -0.855 1.00 60.56 86 ASP A O 1
ATOM 687 N N . SER A 1 87 ? 17.951 -7.514 0.730 1.00 52.41 87 SER A N 1
ATOM 688 C CA . SER A 1 87 ? 18.965 -7.855 1.746 1.00 52.41 87 SER A CA 1
ATOM 689 C C . SER A 1 87 ? 19.414 -9.324 1.735 1.00 52.41 87 SER A C 1
ATOM 691 O O . SER A 1 87 ? 20.283 -9.693 2.519 1.00 52.41 87 SER A O 1
ATOM 693 N N . THR A 1 88 ? 18.876 -10.154 0.840 1.00 52.59 88 THR A N 1
ATOM 694 C CA . THR A 1 88 ? 19.282 -11.557 0.650 1.00 52.59 88 THR A CA 1
ATOM 695 C C . THR A 1 88 ? 19.553 -11.816 -0.831 1.00 52.59 88 THR A C 1
ATOM 697 O O . THR A 1 88 ? 18.680 -12.295 -1.549 1.00 52.59 88 THR A O 1
ATOM 700 N N . GLY A 1 89 ? 20.740 -11.446 -1.313 1.00 48.09 89 GLY A N 1
ATOM 701 C CA . GLY A 1 89 ? 21.092 -11.628 -2.725 1.00 48.09 89 GLY A CA 1
ATOM 702 C C . GLY A 1 89 ? 22.398 -10.967 -3.164 1.00 48.09 89 GLY A C 1
ATOM 703 O O . GLY A 1 89 ? 22.441 -10.371 -4.235 1.00 48.09 89 GLY A O 1
ATOM 704 N N . GLN A 1 90 ? 23.447 -11.039 -2.344 1.00 39.16 90 GLN A N 1
ATOM 705 C CA . GLN A 1 90 ? 24.832 -10.936 -2.811 1.00 39.16 90 GLN A CA 1
ATOM 706 C C . GLN A 1 90 ? 25.618 -12.088 -2.180 1.00 39.16 90 GLN A C 1
ATOM 708 O O . GLN A 1 90 ? 26.113 -11.957 -1.066 1.00 39.16 90 GLN A O 1
ATOM 713 N N . ASP A 1 91 ? 25.672 -13.204 -2.902 1.00 39.88 91 ASP A N 1
ATOM 714 C CA . ASP A 1 91 ? 26.788 -14.155 -2.908 1.00 39.88 91 ASP A CA 1
ATOM 715 C C . ASP A 1 91 ? 27.178 -14.364 -4.377 1.00 39.88 91 ASP A C 1
ATOM 717 O O . ASP A 1 91 ? 26.259 -14.642 -5.188 1.00 39.88 91 ASP A O 1
#

Solvent-accessible surface area (backbone atoms only — not comparable to full-atom values): 5176 Å² total; per-residue (Å²): 134,55,47,52,52,51,20,45,53,48,45,68,76,68,35,84,62,57,72,72,56,53,50,54,43,52,57,46,46,57,50,68,69,43,95,79,66,52,69,71,55,52,23,54,45,21,54,49,50,56,52,49,55,62,65,31,40,85,67,41,68,76,72,43,53,76,66,52,45,51,38,36,50,47,10,50,50,52,17,46,47,54,65,55,51,81,78,74,79,87,130

Foldseek 3Di:
DALQLLLLVLLLVQFPDDPVLNVVSVVLNVLVPDPDRDLVSQLVSLVSSVVSVVRSDDCSLVPDDPVSNVSNVRSNVSNCCSNPVVVPDDD

Secondary structure (DSSP, 8-state):
--HHHHHHHHHHHH----HHHHHHHHHHHHHHTSS---HHHHHHHHHHHHHHHHHT-GGGGGGS-HHHHHHHHHHHHHHHHHHHGGGS---

Nearest PDB structures (foldseek):
  5j5k-assembly1_A  TM=5.656E-01  e=9.781E+00  Aspergillus fumigatus Af293

Organism: Actinopolyspora mzabensis (NCBI:txid995066)

Mean predicted aligned error: 4.62 Å